Protein AF-A0A3R7A6H1-F1 (afdb_monomer_lite)

Organism: Aphanomyces astaci (NCBI:txid112090)

Radius of gyration: 20.24 Å; chains: 1; bounding box: 43×35×47 Å

pLDDT: mean 82.74, std 11.04, range [42.91, 95.94]

Structure (mmCIF, N/CA/C/O backbone):
data_AF-A0A3R7A6H1-F1
#
_entry.id   AF-A0A3R7A6H1-F1
#
loop_
_atom_site.group_PDB
_atom_site.id
_atom_site.type_symbol
_atom_site.label_atom_id
_atom_site.label_alt_id
_atom_site.label_comp_id
_atom_site.label_asym_id
_atom_site.label_entity_id
_atom_site.label_seq_id
_atom_site.pdbx_PDB_ins_code
_atom_site.Cartn_x
_atom_site.Cartn_y
_atom_site.Cartn_z
_atom_site.occupancy
_atom_site.B_iso_or_equiv
_atom_site.auth_seq_id
_atom_site.auth_comp_id
_atom_site.auth_asym_id
_atom_site.auth_atom_id
_atom_site.pdbx_PDB_model_num
ATOM 1 N N . VAL A 1 1 ? 10.538 -14.646 -2.458 1.00 69.94 1 VAL A N 1
ATOM 2 C CA . VAL A 1 1 ? 11.319 -15.887 -2.257 1.00 69.94 1 VAL A CA 1
ATOM 3 C C . VAL A 1 1 ? 11.828 -15.867 -0.828 1.00 69.94 1 VAL A C 1
ATOM 5 O O . VAL A 1 1 ? 12.396 -14.847 -0.457 1.00 69.94 1 VAL A O 1
ATOM 8 N N . LEU A 1 2 ? 11.578 -16.907 -0.031 1.00 74.00 2 LEU A N 1
ATOM 9 C CA . LEU A 1 2 ? 12.178 -17.090 1.299 1.00 74.00 2 LEU A CA 1
ATOM 10 C C . LEU A 1 2 ? 12.963 -18.403 1.275 1.00 74.00 2 LEU A C 1
ATOM 12 O O . LEU A 1 2 ? 12.491 -19.368 0.692 1.00 74.00 2 LEU A O 1
ATOM 16 N N . GLU A 1 3 ? 14.180 -18.403 1.822 1.00 83.31 3 GLU A N 1
ATOM 17 C CA . GLU A 1 3 ? 15.078 -19.579 1.874 1.00 83.31 3 GLU A CA 1
ATOM 18 C C . GLU A 1 3 ? 15.346 -20.265 0.513 1.00 83.31 3 GLU A C 1
ATOM 20 O O . GLU A 1 3 ? 15.712 -21.431 0.440 1.00 83.31 3 GLU A O 1
ATOM 25 N N . GLY A 1 4 ? 15.204 -19.517 -0.588 1.00 82.56 4 GLY A N 1
ATOM 26 C CA . GLY A 1 4 ? 15.326 -20.028 -1.960 1.00 82.56 4 GLY A CA 1
ATOM 27 C C . GLY A 1 4 ? 14.002 -20.489 -2.580 1.00 82.56 4 GLY A C 1
ATOM 28 O O . GLY A 1 4 ? 13.909 -20.571 -3.803 1.00 82.56 4 GLY A O 1
ATOM 29 N N . GLU A 1 5 ? 12.947 -20.676 -1.785 1.00 80.88 5 GLU A N 1
ATOM 30 C CA . GLU A 1 5 ? 11.638 -21.125 -2.259 1.00 80.88 5 GLU A CA 1
ATOM 31 C C . GLU A 1 5 ? 10.671 -19.975 -2.596 1.00 80.88 5 GLU A C 1
ATOM 33 O O . GLU A 1 5 ? 10.629 -18.898 -1.977 1.00 80.88 5 GLU A O 1
ATOM 38 N N . ARG A 1 6 ? 9.862 -20.195 -3.637 1.00 82.75 6 ARG A N 1
ATOM 39 C CA . ARG A 1 6 ? 8.884 -19.232 -4.153 1.00 82.75 6 ARG A CA 1
ATOM 40 C C . ARG A 1 6 ? 7.530 -19.427 -3.461 1.00 82.75 6 ARG A C 1
ATOM 42 O O . ARG A 1 6 ? 6.745 -20.273 -3.860 1.00 82.75 6 ARG A O 1
ATOM 49 N N . LEU A 1 7 ? 7.234 -18.580 -2.474 1.00 82.19 7 LEU A N 1
ATOM 50 C CA . LEU A 1 7 ? 5.985 -18.639 -1.690 1.00 82.19 7 LEU A CA 1
ATOM 51 C C . LEU A 1 7 ? 4.727 -18.073 -2.378 1.00 82.19 7 LEU A C 1
ATOM 53 O O . LEU A 1 7 ? 3.638 -18.164 -1.820 1.00 82.19 7 LEU A O 1
ATOM 57 N N . GLY A 1 8 ? 4.855 -17.444 -3.547 1.00 79.25 8 GLY A N 1
ATOM 58 C CA . GLY A 1 8 ? 3.731 -16.851 -4.274 1.00 79.25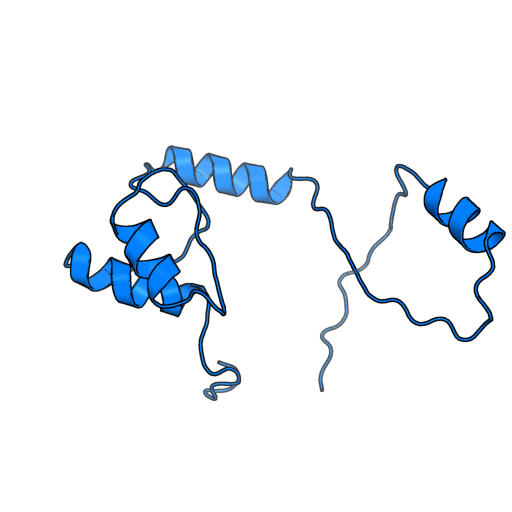 8 GLY A CA 1
ATOM 59 C C . GLY A 1 8 ? 3.949 -16.913 -5.780 1.00 79.25 8 GLY A C 1
ATOM 60 O O . GLY A 1 8 ? 5.060 -16.683 -6.259 1.00 79.25 8 GLY A O 1
ATOM 61 N N . GLU A 1 9 ? 2.894 -17.230 -6.527 1.00 82.69 9 GLU A N 1
ATOM 62 C CA . GLU A 1 9 ? 2.942 -17.531 -7.967 1.00 82.69 9 GLU A CA 1
ATOM 63 C C . GLU A 1 9 ? 3.502 -16.396 -8.833 1.00 82.69 9 GLU A C 1
ATOM 65 O O . GLU A 1 9 ? 4.123 -16.654 -9.856 1.00 82.69 9 GLU A O 1
ATOM 70 N N . SER A 1 10 ? 3.281 -15.142 -8.434 1.00 84.31 10 SER A N 1
ATOM 71 C CA . SER A 1 10 ? 3.661 -13.931 -9.168 1.00 84.31 10 SER A CA 1
ATOM 72 C C . SER A 1 10 ? 3.796 -12.747 -8.202 1.00 84.31 10 SER A C 1
ATOM 74 O O . SER A 1 10 ? 3.428 -12.847 -7.028 1.00 84.31 10 SER A O 1
ATOM 76 N N . SER A 1 11 ? 4.306 -11.625 -8.693 1.00 84.38 11 SER A N 1
ATOM 77 C CA . SER A 1 11 ? 4.404 -10.355 -7.982 1.00 84.38 11 SER A CA 1
ATOM 78 C C . SER A 1 11 ? 3.979 -9.197 -8.887 1.00 84.38 11 SER A C 1
ATOM 80 O O . SER A 1 11 ? 3.972 -9.308 -10.111 1.00 84.38 11 SER A O 1
ATOM 82 N N . VAL A 1 12 ? 3.659 -8.053 -8.276 1.00 82.06 12 VAL A N 1
ATOM 83 C CA . VAL A 1 12 ? 3.376 -6.799 -9.002 1.00 82.06 12 VAL A CA 1
ATOM 84 C C . VAL A 1 12 ? 4.589 -6.348 -9.830 1.00 82.06 12 VAL A C 1
ATOM 86 O O . VAL A 1 12 ? 4.427 -5.763 -10.896 1.00 82.06 12 VAL A O 1
ATOM 89 N N . GLU A 1 13 ? 5.797 -6.636 -9.340 1.00 84.56 13 GLU A N 1
ATOM 90 C CA . GLU A 1 13 ? 7.056 -6.332 -10.019 1.00 84.56 13 GLU A CA 1
ATOM 91 C C . GLU A 1 13 ? 7.199 -7.131 -11.323 1.00 84.56 13 GLU A C 1
ATOM 93 O O . GLU A 1 13 ? 7.395 -6.525 -12.373 1.00 84.56 13 GLU A O 1
ATOM 98 N N . GLU A 1 14 ? 7.007 -8.454 -11.284 1.00 85.12 14 GLU A N 1
ATOM 99 C CA . GLU A 1 14 ? 7.036 -9.321 -12.476 1.00 85.12 14 GLU A CA 1
ATOM 100 C C . GLU A 1 14 ? 5.924 -8.948 -13.473 1.00 85.12 14 GLU A C 1
ATOM 102 O O . GLU A 1 14 ? 6.200 -8.719 -14.650 1.00 85.12 14 GLU A O 1
ATOM 107 N N . ALA A 1 15 ? 4.687 -8.766 -12.990 1.00 86.31 15 ALA A N 1
ATOM 108 C CA . ALA A 1 15 ? 3.513 -8.420 -13.802 1.00 86.31 15 ALA A CA 1
ATOM 109 C C . ALA A 1 15 ? 3.689 -7.157 -14.674 1.00 86.31 15 ALA A C 1
ATOM 111 O O . ALA A 1 15 ? 3.051 -7.027 -15.722 1.00 86.31 15 ALA A O 1
ATOM 112 N N . ILE A 1 16 ? 4.540 -6.224 -14.235 1.00 85.44 16 ILE A N 1
ATOM 113 C CA . ILE A 1 16 ? 4.887 -4.991 -14.953 1.00 85.44 16 ILE A CA 1
ATOM 114 C C . ILE A 1 16 ? 6.207 -5.175 -15.719 1.00 85.44 16 ILE A C 1
ATOM 116 O O . ILE A 1 16 ? 6.306 -4.826 -16.898 1.00 85.44 16 ILE A O 1
ATOM 120 N N . GLY A 1 17 ? 7.226 -5.732 -15.063 1.00 84.88 17 GLY A N 1
ATOM 121 C CA . GLY A 1 17 ? 8.581 -5.877 -15.584 1.00 84.88 17 GLY A CA 1
ATOM 122 C C . GLY A 1 17 ? 8.684 -6.762 -16.824 1.00 84.88 17 GLY A C 1
ATOM 123 O O . GLY A 1 17 ? 9.401 -6.402 -17.758 1.00 84.88 17 GLY A O 1
ATOM 124 N N . ASP A 1 18 ? 7.918 -7.853 -16.882 1.00 87.94 18 ASP A N 1
ATOM 125 C CA . ASP A 1 18 ? 7.930 -8.811 -17.998 1.00 87.94 18 ASP A CA 1
ATOM 126 C C . ASP A 1 18 ? 7.426 -8.198 -19.318 1.00 87.94 18 ASP A C 1
ATOM 128 O O . ASP A 1 18 ? 7.769 -8.665 -20.404 1.00 87.94 18 ASP A O 1
ATOM 132 N N . ILE A 1 19 ? 6.641 -7.118 -19.236 1.00 86.44 19 ILE A N 1
ATOM 133 C CA . ILE A 1 19 ? 6.111 -6.372 -20.387 1.00 86.44 19 ILE A CA 1
ATOM 134 C C . ILE A 1 19 ? 7.015 -5.175 -20.718 1.00 86.44 19 ILE A C 1
ATOM 136 O O . ILE A 1 19 ? 7.293 -4.899 -21.886 1.00 86.44 19 ILE A O 1
ATOM 140 N N . VAL A 1 20 ? 7.520 -4.476 -19.697 1.00 85.44 20 VAL A N 1
ATOM 141 C CA . VAL A 1 20 ? 8.385 -3.293 -19.855 1.00 85.44 20 VAL A CA 1
ATOM 142 C C . VAL A 1 20 ? 9.770 -3.660 -20.404 1.00 85.44 20 VAL A C 1
ATOM 144 O O . VAL A 1 20 ? 10.283 -2.971 -21.289 1.00 85.44 20 VAL A O 1
ATOM 147 N N . LEU A 1 21 ? 10.391 -4.732 -19.900 1.00 87.75 21 LEU A N 1
ATOM 148 C CA . LEU A 1 21 ? 11.786 -5.073 -20.200 1.00 87.75 21 LEU A CA 1
ATOM 149 C C . LEU A 1 21 ? 12.038 -5.363 -21.696 1.00 87.75 21 LEU A C 1
ATOM 151 O O . LEU A 1 21 ? 12.975 -4.768 -22.243 1.00 87.75 21 LEU A O 1
ATOM 155 N N . PRO A 1 22 ? 11.219 -6.179 -22.400 1.00 87.19 22 PRO A N 1
ATOM 156 C CA . PRO A 1 22 ? 11.393 -6.402 -23.835 1.00 87.19 22 PRO A CA 1
ATOM 157 C C . PRO A 1 22 ? 11.106 -5.146 -24.666 1.00 87.19 22 PRO A C 1
ATOM 159 O O . PRO A 1 22 ? 11.781 -4.912 -25.667 1.00 87.19 22 PRO A O 1
ATOM 162 N N . HIS A 1 23 ? 10.141 -4.319 -24.241 1.00 85.62 23 HIS A N 1
ATOM 163 C CA . HIS A 1 23 ? 9.719 -3.122 -24.975 1.00 85.62 23 HIS A CA 1
ATOM 164 C C . HIS A 1 23 ? 10.842 -2.082 -25.096 1.00 85.62 23 HIS A C 1
ATOM 166 O O . HIS A 1 23 ? 11.038 -1.502 -26.161 1.00 85.62 23 HIS A O 1
ATOM 172 N N . PHE A 1 24 ? 11.614 -1.882 -24.024 1.00 84.00 24 PHE A N 1
ATOM 173 C CA . PHE A 1 24 ? 12.752 -0.954 -24.002 1.00 84.00 24 PHE A CA 1
ATOM 174 C C . PHE A 1 24 ? 14.103 -1.600 -24.351 1.00 84.00 24 PHE A C 1
ATOM 176 O O . PHE A 1 24 ? 15.126 -0.918 -24.301 1.00 84.00 24 PHE A O 1
ATOM 183 N N . GLN A 1 25 ? 14.134 -2.899 -24.683 1.00 87.75 25 GLN A N 1
ATOM 184 C CA . GLN A 1 25 ? 15.360 -3.662 -24.982 1.00 87.75 25 GLN A CA 1
ATOM 185 C C . GLN A 1 25 ? 16.453 -3.528 -23.897 1.00 87.75 25 GLN A C 1
ATOM 187 O O . GLN A 1 25 ? 17.655 -3.578 -24.175 1.00 87.75 25 GLN A O 1
ATOM 192 N N . ALA A 1 26 ? 16.044 -3.331 -22.641 1.00 83.62 26 ALA A N 1
ATOM 193 C CA . ALA A 1 26 ? 16.964 -3.117 -21.532 1.00 83.62 26 ALA A CA 1
ATOM 194 C C . ALA A 1 26 ? 17.544 -4.447 -21.014 1.00 83.62 26 ALA A C 1
ATOM 196 O O . ALA A 1 26 ? 16.980 -5.520 -21.212 1.00 83.62 26 ALA A O 1
ATOM 197 N N . LYS A 1 27 ? 18.694 -4.383 -20.328 1.00 86.56 27 LYS A N 1
ATOM 198 C CA . LYS A 1 27 ? 19.358 -5.573 -19.751 1.00 86.56 27 LYS A CA 1
ATOM 199 C C . LYS A 1 27 ? 18.788 -5.992 -18.392 1.00 86.56 27 LYS A C 1
ATOM 201 O O . LYS A 1 27 ? 18.967 -7.132 -17.981 1.00 86.56 27 LYS A O 1
ATOM 206 N N . SER A 1 28 ? 18.164 -5.058 -17.683 1.00 86.75 28 SER A N 1
ATOM 207 C CA . SER A 1 28 ? 17.503 -5.254 -16.392 1.00 86.75 28 SER A CA 1
ATOM 208 C C . SER A 1 28 ? 16.633 -4.037 -16.071 1.00 86.75 28 SER A C 1
ATOM 210 O O . SER A 1 28 ? 16.767 -2.983 -16.698 1.00 86.75 28 SER A O 1
ATOM 212 N N . TYR A 1 29 ? 15.759 -4.174 -15.076 1.00 83.75 29 TYR A N 1
ATOM 213 C CA . TYR A 1 29 ? 14.993 -3.077 -14.488 1.00 83.75 29 TYR A CA 1
ATOM 214 C C . TYR A 1 29 ? 15.169 -3.064 -12.959 1.00 83.75 29 TYR A C 1
ATOM 216 O O . TYR A 1 29 ? 15.755 -3.979 -12.379 1.00 83.75 29 TYR A O 1
ATOM 224 N N . LYS A 1 30 ? 14.677 -2.008 -12.304 1.00 80.38 30 LYS A N 1
ATOM 225 C CA . LYS A 1 30 ? 14.463 -1.959 -10.851 1.00 80.38 30 LYS A CA 1
ATOM 226 C C . LYS A 1 30 ? 13.071 -1.409 -10.598 1.00 80.38 30 LYS A C 1
ATOM 228 O O . LYS A 1 30 ? 12.768 -0.316 -11.078 1.00 80.38 30 LYS A O 1
ATOM 233 N N . PHE A 1 31 ? 12.232 -2.141 -9.873 1.00 71.06 31 PHE A N 1
ATOM 234 C CA . PHE A 1 31 ? 10.869 -1.696 -9.633 1.00 71.06 31 PHE A CA 1
ATOM 235 C C . PHE A 1 31 ? 10.797 -0.623 -8.540 1.00 71.06 31 PHE A C 1
ATOM 237 O O . PHE A 1 31 ? 11.158 -0.836 -7.382 1.00 71.06 31 PHE A O 1
ATOM 244 N N . HIS A 1 32 ? 10.297 0.550 -8.923 1.00 68.38 32 HIS A N 1
ATOM 245 C CA . HIS A 1 32 ? 10.017 1.674 -8.037 1.00 68.38 32 HIS A CA 1
ATOM 246 C C . HIS A 1 32 ? 8.659 2.277 -8.420 1.00 68.38 32 HIS A C 1
ATOM 248 O O . HIS A 1 32 ? 8.287 2.315 -9.591 1.00 68.38 32 HIS A O 1
ATOM 254 N N . THR A 1 33 ? 7.888 2.741 -7.439 1.00 59.88 33 THR A N 1
ATOM 255 C CA . THR A 1 33 ? 6.468 3.070 -7.634 1.00 59.88 33 THR A CA 1
ATOM 256 C C . THR A 1 33 ? 6.221 4.530 -8.054 1.00 59.88 33 THR A C 1
ATOM 258 O O . THR A 1 33 ? 6.023 5.349 -7.161 1.00 59.88 33 THR A O 1
ATOM 261 N N . ALA A 1 34 ? 6.183 4.844 -9.375 1.00 53.84 34 ALA A N 1
ATOM 262 C CA . ALA A 1 34 ? 5.147 5.685 -10.068 1.00 53.84 34 ALA A CA 1
ATOM 263 C C . ALA A 1 34 ? 5.568 6.510 -11.330 1.00 53.84 34 ALA A C 1
ATOM 265 O O . ALA A 1 34 ? 6.715 6.938 -11.456 1.00 53.84 34 ALA A O 1
ATOM 266 N N . GLY A 1 35 ? 4.561 6.883 -12.159 1.00 51.41 35 GLY A N 1
ATOM 267 C CA .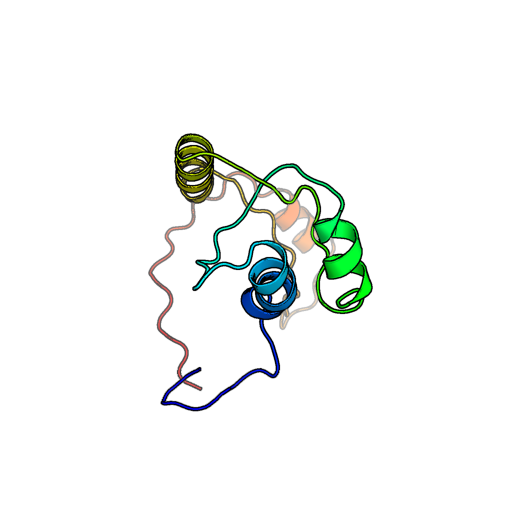 GLY A 1 35 ? 4.476 8.131 -12.973 1.00 51.41 35 GLY A CA 1
ATOM 268 C C . GLY A 1 35 ? 3.907 7.972 -14.410 1.00 51.41 35 GLY A C 1
ATOM 269 O O . GLY A 1 35 ? 4.085 6.886 -14.883 1.00 51.41 35 GLY A O 1
ATOM 270 N N . ARG A 1 36 ? 3.345 9.035 -15.069 1.00 50.31 36 ARG A N 1
ATOM 271 C CA . ARG A 1 36 ? 2.695 9.398 -16.418 1.00 50.31 36 ARG A CA 1
ATOM 272 C C . ARG A 1 36 ? 2.933 8.961 -17.920 1.00 50.31 36 ARG A C 1
ATOM 274 O O . ARG A 1 36 ? 3.216 9.885 -18.674 1.00 50.31 36 ARG A O 1
ATOM 281 N N . GLU A 1 37 ? 2.634 7.752 -18.434 1.00 53.25 37 GLU A N 1
ATOM 282 C CA . GLU A 1 37 ? 2.446 7.438 -19.902 1.00 53.25 37 GLU A CA 1
ATOM 283 C C . GLU A 1 37 ? 1.437 6.271 -20.185 1.00 53.25 37 GLU A C 1
ATOM 285 O O . GLU A 1 37 ? 0.882 5.704 -19.238 1.00 53.25 37 GLU A O 1
ATOM 290 N N . ASP A 1 38 ? 1.172 5.918 -21.476 1.00 55.88 38 ASP A N 1
ATOM 291 C CA . ASP A 1 38 ? -0.097 5.253 -21.880 1.00 55.88 38 ASP A CA 1
ATOM 292 C C . ASP A 1 38 ? -0.058 3.899 -22.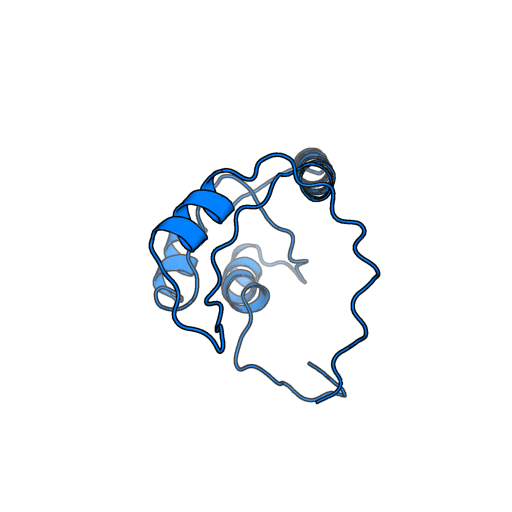650 1.00 55.88 38 ASP A C 1
ATOM 294 O O . ASP A 1 38 ? -0.906 3.045 -22.381 1.00 55.88 38 ASP A O 1
ATOM 298 N N . ARG A 1 39 ? 0.851 3.631 -23.612 1.00 64.06 39 ARG A N 1
ATOM 299 C CA . ARG A 1 39 ? 0.738 2.396 -24.450 1.00 64.06 39 ARG A CA 1
ATOM 300 C C . ARG A 1 39 ? 1.017 1.105 -23.677 1.00 64.06 39 ARG A C 1
ATOM 302 O O . ARG A 1 39 ? 0.274 0.137 -23.819 1.00 64.06 39 ARG A O 1
ATOM 309 N N . ILE A 1 40 ? 2.061 1.103 -22.850 1.00 75.12 40 ILE A N 1
ATOM 310 C CA . ILE A 1 40 ? 2.427 -0.048 -22.010 1.00 75.12 40 ILE A CA 1
ATOM 311 C C . ILE A 1 40 ? 1.367 -0.278 -20.923 1.00 75.12 40 ILE A C 1
ATOM 313 O O . ILE A 1 40 ? 1.052 -1.420 -20.600 1.00 75.12 40 ILE A O 1
ATOM 317 N N . GLN A 1 41 ? 0.755 0.796 -20.413 1.00 81.25 41 GLN A N 1
ATOM 318 C CA . GLN A 1 41 ? -0.302 0.728 -19.404 1.00 81.25 41 GLN A CA 1
ATOM 319 C C . GLN A 1 41 ? -1.483 -0.143 -19.854 1.00 81.25 41 GLN A C 1
ATOM 321 O O . GLN A 1 41 ? -1.950 -0.988 -19.094 1.00 81.25 41 GLN A O 1
ATOM 326 N N . ALA A 1 42 ? -1.940 0.026 -21.099 1.00 82.81 42 ALA A N 1
ATOM 327 C CA . ALA A 1 42 ? -3.028 -0.776 -21.651 1.00 82.81 42 ALA A CA 1
ATOM 328 C C . ALA A 1 42 ? -2.668 -2.271 -21.746 1.00 82.81 42 ALA A C 1
ATOM 330 O O . ALA A 1 42 ? -3.500 -3.118 -21.430 1.00 82.81 42 ALA A O 1
ATOM 331 N N . GLU A 1 43 ? -1.434 -2.602 -22.136 1.00 85.06 43 GLU A N 1
ATOM 332 C CA . GLU A 1 43 ? -0.980 -3.993 -22.250 1.00 85.06 43 GLU A CA 1
ATOM 333 C C . GLU A 1 43 ? -0.827 -4.672 -20.880 1.00 85.06 43 GLU A C 1
ATOM 335 O O . GLU A 1 43 ? -1.292 -5.799 -20.702 1.00 85.06 43 GLU A O 1
ATOM 340 N N . VAL A 1 44 ? -0.237 -3.977 -19.899 1.00 84.12 44 VAL A N 1
ATOM 341 C CA . VAL A 1 44 ? -0.117 -4.468 -18.516 1.00 84.12 44 VAL A CA 1
ATOM 342 C C . VAL A 1 44 ? -1.495 -4.702 -17.905 1.00 84.12 44 VAL A C 1
ATOM 344 O O . VAL A 1 44 ? -1.730 -5.774 -17.350 1.00 84.12 44 VAL A O 1
ATOM 347 N N . ASN A 1 45 ? -2.422 -3.750 -18.046 1.00 89.06 45 ASN A N 1
ATOM 348 C CA . ASN A 1 45 ? -3.771 -3.883 -17.493 1.00 89.06 45 ASN A CA 1
ATOM 349 C C . ASN A 1 45 ? -4.564 -5.000 -18.179 1.00 89.06 45 ASN A C 1
ATOM 351 O O . ASN A 1 45 ? -5.292 -5.719 -17.506 1.00 89.06 45 ASN A O 1
ATOM 355 N N . LEU A 1 46 ? -4.409 -5.190 -19.494 1.00 88.31 46 LEU A N 1
ATOM 356 C CA . LEU A 1 46 ? -5.079 -6.273 -20.218 1.00 88.31 46 LEU A CA 1
ATOM 357 C C . LEU A 1 46 ? -4.570 -7.657 -19.786 1.00 88.31 46 LEU A C 1
ATOM 359 O O . LEU A 1 46 ? -5.369 -8.573 -19.611 1.00 88.31 46 LEU A O 1
ATOM 363 N N . LYS A 1 47 ? -3.252 -7.813 -19.610 1.00 89.06 47 LYS A N 1
ATOM 364 C CA . LYS A 1 47 ? -2.624 -9.093 -19.235 1.00 89.06 47 LYS A CA 1
ATOM 365 C C . LYS A 1 47 ? -2.783 -9.464 -17.757 1.00 89.06 47 LYS A C 1
ATOM 367 O O . LYS A 1 47 ? -2.569 -10.622 -17.422 1.00 89.06 47 LYS A O 1
ATOM 372 N N . ASN A 1 48 ? -3.144 -8.513 -16.893 1.00 87.69 48 ASN A N 1
ATOM 373 C CA . ASN A 1 48 ? -3.214 -8.705 -15.440 1.00 87.69 48 ASN A CA 1
ATOM 374 C C . ASN A 1 48 ? -4.545 -8.229 -14.818 1.00 87.69 48 ASN A C 1
ATOM 376 O O . ASN A 1 48 ? -4.581 -7.920 -13.625 1.00 87.69 48 ASN A O 1
ATOM 380 N N . ALA A 1 49 ? -5.619 -8.136 -15.611 1.00 86.38 49 ALA A N 1
ATOM 381 C CA . ALA A 1 49 ? -6.872 -7.453 -15.260 1.00 86.38 49 ALA A CA 1
ATOM 382 C C . ALA A 1 49 ? -7.552 -7.936 -13.960 1.00 86.38 49 ALA A C 1
ATOM 384 O O . ALA A 1 49 ? -8.305 -7.186 -13.342 1.00 86.38 49 ALA A O 1
ATOM 385 N N . ASP A 1 50 ? -7.301 -9.179 -13.549 1.00 88.12 50 ASP A N 1
ATOM 386 C CA . ASP A 1 50 ? -7.806 -9.815 -12.330 1.00 88.12 50 ASP A CA 1
ATOM 387 C C . ASP A 1 50 ? -6.899 -9.618 -11.097 1.00 88.12 50 ASP A C 1
ATOM 389 O O . ASP A 1 50 ? -7.333 -9.868 -9.971 1.00 88.12 50 ASP A O 1
ATOM 393 N N . ARG A 1 51 ? -5.647 -9.168 -11.287 1.00 86.38 51 ARG A N 1
ATOM 394 C CA . ARG A 1 51 ? -4.615 -9.081 -10.234 1.00 86.38 51 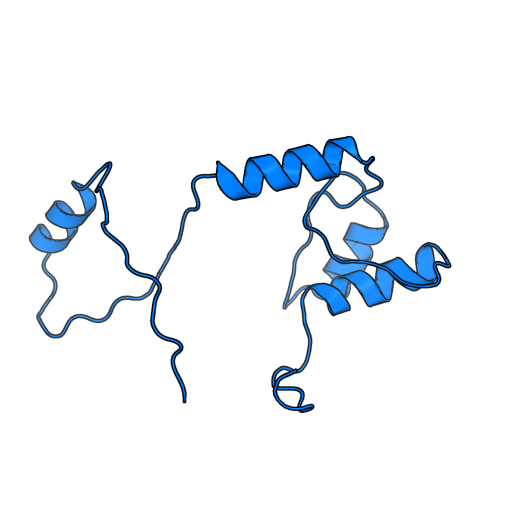ARG A CA 1
ATOM 395 C C . ARG A 1 51 ? -4.154 -7.654 -9.950 1.00 86.38 51 ARG A C 1
ATOM 397 O O . ARG A 1 51 ? -4.034 -7.281 -8.784 1.00 86.38 51 ARG A O 1
ATOM 404 N N 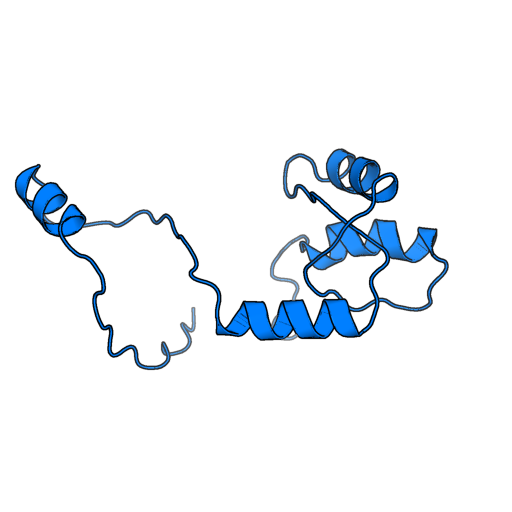. VAL A 1 52 ? -3.846 -6.871 -10.987 1.00 85.44 52 VAL A N 1
ATOM 405 C CA . VAL A 1 52 ? -3.303 -5.509 -10.854 1.00 85.44 52 VAL A CA 1
ATOM 406 C C . VAL A 1 52 ? -3.801 -4.577 -11.954 1.00 85.44 52 VAL A C 1
ATOM 408 O O . VAL A 1 52 ? -3.887 -4.941 -13.122 1.00 85.44 52 VAL A O 1
ATOM 411 N N . GLU A 1 53 ? -4.037 -3.323 -11.577 1.00 87.81 53 GLU A N 1
ATOM 412 C CA . GLU A 1 53 ? -4.253 -2.222 -12.508 1.00 87.81 53 GLU A CA 1
ATOM 413 C C . GLU A 1 53 ? -3.181 -1.158 -12.261 1.00 87.81 53 GLU A C 1
ATOM 415 O O . GLU A 1 53 ? -3.043 -0.645 -11.147 1.00 87.81 53 GLU A O 1
ATOM 420 N N . ILE A 1 54 ? -2.433 -0.796 -13.302 1.00 83.81 54 ILE A N 1
ATOM 421 C CA . ILE A 1 54 ? -1.603 0.402 -13.304 1.00 83.81 54 ILE A CA 1
ATOM 422 C C . ILE A 1 54 ? -2.354 1.565 -13.946 1.00 83.81 54 ILE A C 1
ATOM 424 O O . ILE A 1 54 ? -2.943 1.465 -15.022 1.00 83.81 54 ILE A O 1
ATOM 428 N N . ARG A 1 55 ? -2.303 2.708 -13.267 1.00 81.69 55 ARG A N 1
ATOM 429 C CA . ARG A 1 55 ? -2.755 3.998 -13.778 1.00 81.69 55 ARG A CA 1
ATOM 430 C C . ARG A 1 55 ? -1.589 4.955 -13.681 1.00 81.69 55 ARG A C 1
ATOM 432 O O . ARG A 1 55 ? -0.928 5.005 -12.647 1.00 81.69 55 ARG A O 1
ATOM 439 N N . HIS A 1 56 ? -1.392 5.737 -14.730 1.00 78.19 56 HIS A N 1
ATOM 440 C CA . HIS A 1 56 ? -0.343 6.726 -14.853 1.00 78.19 56 HIS A CA 1
ATOM 441 C C . HIS A 1 56 ? 1.098 6.098 -14.768 1.00 78.19 56 HIS A C 1
ATOM 443 O O . HIS A 1 56 ? 1.712 6.258 -13.712 1.00 78.19 56 HIS A O 1
ATOM 449 N N . PHE A 1 57 ? 1.626 5.401 -15.821 1.00 78.69 57 PHE A N 1
ATOM 450 C CA . PHE A 1 57 ? 2.940 4.640 -15.890 1.00 78.69 57 PHE A CA 1
ATOM 451 C C . PHE A 1 57 ? 3.968 5.109 -17.001 1.00 78.69 57 PHE A C 1
ATOM 453 O O . PHE A 1 57 ? 3.559 5.121 -18.151 1.00 78.69 57 PHE A O 1
ATOM 460 N N . GLN A 1 58 ? 5.266 5.442 -16.730 1.00 74.06 58 GLN A N 1
ATOM 461 C CA . GLN A 1 58 ? 6.078 6.405 -17.551 1.00 74.06 58 GLN A CA 1
ATOM 462 C C . GLN A 1 58 ? 7.610 6.305 -17.610 1.00 74.06 58 GLN A C 1
ATOM 464 O O . GLN A 1 58 ? 8.281 5.803 -16.705 1.00 74.06 58 GLN A O 1
ATOM 469 N N . LEU A 1 59 ? 8.134 7.099 -18.553 1.00 77.38 59 LEU A N 1
ATOM 470 C CA . LEU A 1 59 ? 9.382 7.858 -18.500 1.00 77.38 59 LEU A CA 1
ATOM 471 C C . LEU A 1 59 ? 9.395 9.014 -17.469 1.00 77.38 59 LEU A C 1
ATOM 473 O O . LEU A 1 59 ? 8.735 10.043 -17.612 1.00 77.38 59 LEU A O 1
ATOM 477 N N . THR A 1 60 ? 10.194 8.855 -16.413 1.00 78.31 60 THR A N 1
ATOM 478 C CA . THR A 1 60 ? 10.467 9.882 -15.394 1.00 78.31 60 THR A CA 1
ATOM 479 C C . THR A 1 60 ? 11.963 10.167 -15.301 1.00 78.31 60 THR A C 1
ATOM 481 O O . THR A 1 60 ? 12.776 9.383 -15.787 1.00 78.31 60 THR A O 1
ATOM 484 N N . ASP A 1 61 ? 12.343 11.273 -14.661 1.00 83.12 61 ASP A N 1
ATOM 485 C CA . ASP A 1 61 ? 13.740 11.591 -14.367 1.00 83.12 61 ASP A CA 1
ATOM 486 C C . ASP A 1 61 ? 14.105 11.276 -12.900 1.00 83.12 61 ASP A C 1
ATOM 488 O O . ASP A 1 61 ? 13.293 10.815 -12.091 1.00 83.12 61 ASP A O 1
ATOM 492 N N . LYS A 1 62 ? 15.358 11.558 -12.520 1.00 84.25 62 LYS A N 1
ATOM 493 C CA . LYS A 1 62 ? 15.826 11.382 -11.135 1.00 84.25 62 LYS A CA 1
ATOM 494 C C . LYS A 1 62 ? 15.080 12.264 -10.120 1.00 84.25 62 LYS A C 1
ATOM 496 O O . LYS A 1 62 ? 15.045 11.900 -8.948 1.00 84.25 62 LYS A O 1
ATOM 501 N N . LYS A 1 63 ? 14.490 13.396 -10.529 1.00 84.00 63 LYS A N 1
ATOM 502 C CA . LYS A 1 63 ? 13.723 14.273 -9.627 1.00 84.00 63 LYS A CA 1
ATOM 503 C C . LYS A 1 63 ? 12.387 13.631 -9.274 1.00 84.00 63 LYS A C 1
ATOM 505 O O . LYS A 1 63 ? 11.990 13.681 -8.112 1.00 84.00 63 LYS A O 1
ATOM 510 N N . GLY A 1 64 ? 11.744 12.972 -10.242 1.00 80.38 64 GLY A N 1
ATOM 511 C CA . GLY A 1 64 ? 10.568 12.134 -10.001 1.00 80.38 64 GLY A CA 1
ATOM 512 C C . GLY A 1 64 ? 10.821 11.114 -8.889 1.00 80.38 64 GLY A C 1
ATOM 513 O O . GLY A 1 64 ? 10.068 11.064 -7.921 1.00 80.38 64 GLY A O 1
ATOM 514 N N . PHE A 1 65 ? 11.947 10.396 -8.943 1.00 80.62 65 PHE A N 1
ATOM 515 C CA . PHE A 1 65 ? 12.345 9.463 -7.881 1.00 80.62 65 PHE A CA 1
ATOM 516 C C . PHE A 1 65 ? 12.470 10.130 -6.494 1.00 80.62 65 PHE A C 1
ATOM 518 O O . PHE A 1 65 ? 11.952 9.602 -5.510 1.00 80.62 65 PHE A O 1
ATOM 525 N N . THR A 1 66 ? 13.085 11.316 -6.400 1.00 82.38 66 THR A N 1
ATOM 526 C CA . THR A 1 66 ? 13.177 12.073 -5.134 1.00 82.38 66 THR A CA 1
ATOM 527 C C . THR A 1 66 ? 11.801 12.435 -4.564 1.00 82.38 66 THR A C 1
ATOM 529 O O . THR A 1 66 ? 11.594 12.320 -3.356 1.00 82.38 66 THR A O 1
ATOM 532 N N . VAL A 1 67 ? 10.842 12.822 -5.414 1.00 83.38 67 VAL A N 1
ATOM 533 C CA . VAL A 1 67 ? 9.460 13.119 -4.992 1.00 83.38 67 VAL A CA 1
ATOM 534 C C . VAL A 1 67 ? 8.775 11.875 -4.418 1.00 83.38 67 VAL A C 1
ATOM 536 O O . VAL A 1 67 ? 8.062 11.973 -3.420 1.00 83.38 67 VAL A O 1
ATOM 539 N N . LEU A 1 68 ? 9.019 10.695 -4.993 1.00 81.62 68 LEU A N 1
ATOM 540 C CA . LEU A 1 68 ? 8.441 9.435 -4.513 1.00 81.62 68 LEU A CA 1
ATOM 541 C C . LEU A 1 68 ? 9.009 9.008 -3.159 1.00 81.62 68 LEU A C 1
ATOM 543 O O . LEU A 1 68 ? 8.247 8.543 -2.309 1.00 81.62 68 LEU A O 1
ATOM 547 N N . GLN A 1 69 ? 10.307 9.227 -2.933 1.00 81.44 69 GLN A N 1
ATOM 548 C CA . GLN A 1 69 ? 10.936 9.007 -1.632 1.00 81.44 69 GLN A CA 1
ATOM 549 C C . GLN A 1 69 ? 10.361 9.956 -0.570 1.00 81.44 69 GLN A C 1
ATOM 551 O O . GLN A 1 69 ? 9.863 9.491 0.449 1.00 81.44 69 GLN A O 1
ATOM 556 N N . ALA A 1 70 ? 10.316 11.266 -0.838 1.00 81.12 70 ALA A N 1
ATOM 557 C CA . ALA A 1 70 ? 9.727 12.241 0.087 1.00 81.12 70 ALA A CA 1
ATOM 558 C C . ALA A 1 70 ? 8.239 11.952 0.376 1.00 81.12 70 ALA A C 1
ATOM 560 O O . ALA A 1 70 ? 7.761 12.107 1.503 1.00 81.12 70 ALA A O 1
ATOM 561 N N . GLY A 1 71 ? 7.501 11.477 -0.632 1.00 79.62 71 GLY A N 1
ATOM 562 C CA . GLY A 1 71 ? 6.130 11.007 -0.477 1.00 79.62 71 GLY A CA 1
ATOM 563 C C . GLY A 1 71 ? 6.013 9.722 0.347 1.00 79.62 71 GLY A C 1
ATOM 564 O O . GLY A 1 71 ? 4.985 9.517 0.981 1.00 79.62 71 GLY A O 1
ATOM 565 N N . ALA A 1 72 ? 7.020 8.844 0.376 1.00 78.06 72 ALA A N 1
ATOM 566 C CA . ALA A 1 72 ? 6.994 7.632 1.197 1.00 78.06 72 ALA A CA 1
ATOM 567 C C . ALA A 1 72 ? 6.952 7.951 2.698 1.00 78.06 72 ALA A C 1
ATOM 569 O O . ALA A 1 72 ? 6.181 7.309 3.415 1.00 78.06 72 ALA A O 1
ATOM 570 N N . ASP A 1 73 ? 7.706 8.971 3.113 1.00 72.44 73 ASP A N 1
ATOM 571 C CA . ASP A 1 73 ? 7.877 9.373 4.513 1.00 72.44 73 ASP A CA 1
ATOM 572 C C . ASP A 1 73 ? 6.741 10.286 5.016 1.00 72.44 73 ASP A C 1
ATOM 574 O O . ASP A 1 73 ? 6.397 10.264 6.195 1.00 72.44 73 ASP A O 1
ATOM 578 N N . SER A 1 74 ? 6.129 11.075 4.122 1.00 77.81 74 SER A N 1
ATOM 579 C CA . SER A 1 74 ? 5.135 12.105 4.475 1.00 77.81 74 SER A CA 1
ATOM 580 C C . SER A 1 74 ? 3.672 11.753 4.168 1.00 77.81 74 SER A C 1
ATOM 582 O O . SER A 1 74 ? 2.765 12.421 4.672 1.00 77.81 74 SER A O 1
ATOM 584 N N . LYS A 1 75 ? 3.386 10.729 3.347 1.00 83.44 75 LYS A N 1
ATOM 585 C CA . LYS A 1 75 ? 1.999 10.435 2.941 1.00 83.44 75 LYS A CA 1
ATOM 586 C C . LYS A 1 75 ? 1.171 9.811 4.063 1.00 83.44 75 LYS A C 1
ATOM 588 O O . LYS A 1 75 ? 1.466 8.721 4.556 1.00 83.44 75 LYS A O 1
ATOM 593 N N . ARG A 1 76 ? 0.025 10.431 4.354 1.00 83.69 76 ARG A N 1
ATOM 594 C CA . ARG A 1 76 ? -1.076 9.759 5.053 1.00 83.69 76 ARG A CA 1
ATOM 595 C C . ARG A 1 76 ? -1.568 8.593 4.191 1.00 83.69 76 ARG A C 1
ATOM 597 O O . ARG A 1 76 ? -1.896 8.779 3.021 1.00 83.69 76 ARG A O 1
ATOM 604 N N . LYS A 1 77 ? -1.626 7.398 4.776 1.00 85.00 77 LYS A N 1
ATOM 605 C CA . LYS A 1 77 ? -2.181 6.192 4.149 1.00 85.00 77 LYS A CA 1
ATOM 606 C C . LYS A 1 77 ? -3.554 5.902 4.748 1.00 85.00 77 LYS A C 1
ATOM 608 O O . LYS A 1 77 ? -3.713 5.972 5.963 1.00 85.00 77 LYS A O 1
ATOM 613 N N . THR A 1 78 ? -4.513 5.555 3.898 1.00 88.44 78 THR A N 1
ATOM 614 C CA . THR A 1 78 ? -5.832 5.064 4.313 1.00 88.44 78 THR A CA 1
ATOM 615 C C . THR A 1 78 ? -5.840 3.546 4.199 1.00 88.44 78 THR A C 1
ATOM 617 O O . THR A 1 78 ? -5.348 3.004 3.211 1.00 88.44 78 THR A O 1
ATOM 620 N N . TYR A 1 79 ? -6.409 2.870 5.193 1.00 89.12 79 TYR A N 1
ATOM 621 C CA . TYR A 1 79 ? -6.532 1.417 5.227 1.00 89.12 79 TYR A CA 1
ATOM 622 C C . TYR A 1 79 ? -7.981 1.023 5.507 1.00 89.12 79 TYR A C 1
ATOM 624 O O . TYR A 1 79 ? -8.709 1.747 6.183 1.00 89.12 79 TYR A O 1
ATOM 632 N N . CYS A 1 80 ? -8.372 -0.150 5.021 1.00 91.69 80 CYS A N 1
ATOM 633 C CA . CYS A 1 80 ? -9.566 -0.859 5.455 1.00 91.69 80 CYS A CA 1
ATOM 634 C C . CYS A 1 80 ? -9.114 -2.231 5.962 1.00 91.69 80 CYS A C 1
ATOM 636 O O . CYS A 1 80 ? -8.239 -2.852 5.356 1.00 91.69 80 CYS A O 1
ATOM 638 N N . CYS A 1 81 ? -9.671 -2.692 7.077 1.00 88.31 81 CYS A N 1
ATOM 639 C CA . CYS A 1 81 ? -9.377 -4.002 7.638 1.00 88.31 81 CYS A CA 1
ATOM 640 C C . CYS A 1 81 ? -10.652 -4.643 8.187 1.00 88.31 81 CYS A C 1
ATOM 642 O O . CYS A 1 81 ? -11.571 -3.959 8.638 1.00 88.31 81 CYS A O 1
ATOM 644 N N . VAL A 1 82 ? -10.693 -5.973 8.156 1.00 92.81 82 VAL A N 1
ATOM 645 C CA . VAL A 1 82 ? -11.695 -6.747 8.887 1.00 92.81 82 VAL A CA 1
ATOM 646 C C . VAL A 1 82 ? -11.164 -6.949 10.299 1.00 92.81 82 VAL A C 1
ATOM 648 O O . VAL A 1 82 ? -10.096 -7.533 10.481 1.00 92.81 82 VAL A O 1
ATOM 651 N N . VAL A 1 83 ? -11.904 -6.460 11.291 1.00 90.69 83 VAL A N 1
ATOM 652 C CA . VAL A 1 83 ? -11.618 -6.690 12.711 1.00 90.69 83 VAL A CA 1
ATOM 653 C C . VAL A 1 83 ? -12.623 -7.683 13.276 1.00 90.69 83 VAL A C 1
ATOM 655 O O . VAL A 1 83 ? -13.823 -7.577 13.028 1.00 90.69 83 VAL A O 1
ATOM 658 N N . TRP A 1 84 ? -12.128 -8.652 14.041 1.00 94.44 84 TRP A N 1
ATOM 659 C CA . TRP A 1 84 ? -12.964 -9.522 14.858 1.00 94.44 84 TRP A CA 1
ATOM 660 C C . TRP A 1 84 ? -12.959 -9.013 16.299 1.00 94.44 84 TRP A C 1
ATOM 662 O O . TRP A 1 84 ? -11.916 -8.618 16.819 1.00 94.44 84 TRP A O 1
ATOM 672 N N . VAL A 1 85 ? -14.127 -9.042 16.934 1.00 92.94 85 VAL A N 1
ATOM 673 C CA . VAL A 1 85 ? -14.317 -8.744 18.355 1.00 92.94 85 VAL A CA 1
ATOM 674 C C . VAL A 1 85 ? -15.077 -9.903 18.991 1.00 92.94 85 VAL A C 1
ATOM 676 O O . VAL A 1 85 ? -15.980 -10.461 18.367 1.00 92.94 85 VAL A O 1
ATOM 679 N N . ALA A 1 86 ? -14.695 -10.278 20.213 1.00 94.94 86 ALA A N 1
ATOM 680 C CA . ALA A 1 86 ? -15.346 -11.363 20.947 1.00 94.94 86 ALA A CA 1
ATOM 681 C C . ALA A 1 86 ? -16.773 -10.987 21.379 1.00 94.94 86 ALA A C 1
ATOM 683 O O . ALA A 1 86 ? -17.685 -11.810 21.318 1.00 94.94 86 ALA A O 1
ATOM 684 N N . ASP A 1 87 ? -16.955 -9.730 21.786 1.00 94.25 87 ASP A N 1
ATOM 685 C CA . ASP A 1 87 ? -18.220 -9.200 22.284 1.00 94.25 87 ASP A CA 1
ATOM 686 C C . ASP A 1 87 ? -19.113 -8.644 21.171 1.00 94.25 87 ASP A C 1
ATOM 688 O O . ASP A 1 87 ? -18.663 -8.230 20.099 1.00 94.25 87 ASP A O 1
ATOM 692 N N . LYS A 1 88 ? -20.417 -8.571 21.451 1.00 94.00 88 LYS A N 1
ATOM 693 C CA . LYS A 1 88 ? -21.398 -8.004 20.523 1.00 94.00 88 LYS A CA 1
ATOM 694 C C . LYS A 1 88 ? -21.140 -6.510 20.300 1.00 94.00 88 LYS A C 1
ATOM 696 O O . LYS A 1 88 ? -21.355 -5.686 21.187 1.00 94.00 88 LYS A O 1
ATOM 701 N N . LEU A 1 89 ? -20.767 -6.152 19.074 1.00 93.88 89 LEU A N 1
ATOM 702 C CA . LEU A 1 89 ? -20.610 -4.762 18.655 1.00 93.88 89 LEU A CA 1
ATOM 703 C C . LEU A 1 89 ? -21.973 -4.041 18.624 1.00 93.88 89 LEU A C 1
ATOM 705 O O . LEU A 1 89 ? -22.913 -4.507 17.974 1.00 93.88 89 LEU A O 1
ATOM 709 N N . THR A 1 90 ? -22.084 -2.901 19.312 1.00 95.69 90 THR A N 1
ATOM 710 C CA . THR A 1 90 ? -23.279 -2.039 19.296 1.00 95.69 90 THR A CA 1
ATOM 711 C C . THR A 1 90 ? -23.045 -0.783 18.449 1.00 95.69 90 THR A C 1
ATOM 713 O O . THR A 1 90 ? -21.923 -0.509 18.012 1.00 95.69 90 THR A O 1
ATOM 716 N N . ARG A 1 91 ? -24.100 0.007 18.200 1.00 95.00 91 ARG A N 1
ATOM 717 C CA . ARG A 1 91 ? -23.981 1.257 17.425 1.00 95.00 91 ARG A CA 1
ATOM 718 C C . ARG A 1 91 ? -23.163 2.310 18.167 1.00 95.00 91 ARG A C 1
ATOM 720 O O . ARG A 1 91 ? -22.443 3.075 17.539 1.00 95.00 91 ARG A O 1
ATOM 727 N N . GLU A 1 92 ? -23.239 2.306 19.490 1.00 95.94 92 GLU A N 1
ATOM 728 C CA . GLU A 1 92 ? -22.557 3.227 20.396 1.00 95.94 92 GLU A CA 1
ATOM 729 C C . GLU A 1 92 ? -21.044 2.972 20.382 1.00 95.94 92 GLU A C 1
ATOM 731 O O . GLU A 1 92 ? -20.263 3.919 20.312 1.00 95.94 92 GLU A O 1
ATOM 736 N N . HIS A 1 93 ? -20.620 1.701 20.334 1.00 94.44 93 HIS A N 1
ATOM 737 C CA . HIS A 1 93 ? -19.211 1.336 20.142 1.00 94.44 93 HIS A CA 1
ATOM 738 C C . HIS A 1 93 ? -18.668 1.865 18.803 1.00 94.44 93 HIS A C 1
ATOM 740 O O . HIS A 1 93 ? -17.599 2.470 18.767 1.00 94.44 93 HIS A O 1
ATOM 746 N N . VAL A 1 94 ? -19.420 1.697 17.708 1.00 93.75 94 VAL A N 1
ATOM 747 C CA . VAL A 1 94 ? -19.025 2.203 16.378 1.00 93.75 94 VAL A CA 1
ATOM 748 C C . VAL A 1 94 ? -19.004 3.734 16.339 1.00 93.75 94 VAL A C 1
ATOM 750 O O . VAL A 1 94 ? -18.074 4.317 15.788 1.00 93.75 94 VAL A O 1
ATOM 753 N N . ALA A 1 95 ? -19.988 4.399 16.948 1.00 95.75 95 ALA A N 1
ATOM 754 C CA . ALA A 1 95 ? -20.034 5.857 17.039 1.00 95.75 95 ALA A CA 1
ATOM 755 C C . ALA A 1 95 ? -18.845 6.424 17.833 1.00 95.75 95 ALA A C 1
ATOM 757 O O . ALA A 1 95 ? -18.246 7.407 17.404 1.00 95.75 95 ALA A O 1
ATOM 758 N N . SER A 1 96 ? -18.466 5.769 18.937 1.00 95.12 96 SER A N 1
ATOM 759 C CA . SER A 1 96 ? -17.276 6.113 19.723 1.00 95.12 96 SER A CA 1
ATOM 760 C C . SER A 1 96 ? -15.995 6.000 18.889 1.00 95.12 96 SER A C 1
ATOM 762 O O . SER A 1 96 ? -15.231 6.959 18.811 1.00 95.12 96 SER A O 1
ATOM 764 N N . LEU A 1 97 ? -15.800 4.879 18.179 1.00 93.75 97 LEU A N 1
ATOM 765 C CA . LEU A 1 97 ? -14.636 4.672 17.307 1.00 93.75 97 LEU A CA 1
ATOM 766 C C . LEU A 1 97 ? -14.561 5.699 16.166 1.00 93.75 97 LEU A C 1
ATOM 768 O O . LEU A 1 97 ? -13.488 6.231 15.894 1.00 93.75 97 LEU A O 1
ATOM 772 N N . ASN A 1 98 ? -15.693 6.025 15.536 1.00 94.94 98 ASN A N 1
ATOM 773 C CA . ASN A 1 98 ? -15.765 7.032 14.471 1.00 94.94 98 ASN A CA 1
ATOM 774 C C . ASN A 1 98 ? -15.493 8.467 14.962 1.00 94.94 98 ASN A C 1
ATOM 776 O O . ASN A 1 98 ? -15.190 9.335 14.147 1.00 94.94 98 ASN A O 1
ATOM 780 N N . GLY A 1 99 ? -15.616 8.729 16.268 1.00 95.25 99 GLY A N 1
ATOM 781 C CA . GLY A 1 99 ? -15.286 10.016 16.884 1.00 95.25 99 GLY A CA 1
ATOM 782 C C . GLY A 1 99 ? -13.793 10.222 17.161 1.00 95.25 99 GLY A C 1
ATOM 783 O O . GLY A 1 99 ? -13.403 11.317 17.561 1.00 95.25 99 GLY A O 1
ATOM 784 N N . ILE A 1 100 ? -12.951 9.199 16.971 1.00 95.88 100 ILE A N 1
ATOM 785 C CA . ILE A 1 100 ? -11.510 9.282 17.229 1.00 95.88 100 ILE A CA 1
ATOM 786 C C . ILE A 1 100 ? -10.804 9.931 16.030 1.00 95.88 100 ILE A C 1
ATOM 788 O O . ILE A 1 100 ? -10.741 9.350 14.946 1.00 95.88 100 ILE A O 1
ATOM 792 N N . SER A 1 101 ? -10.199 11.102 16.243 1.00 95.00 101 SER A N 1
ATOM 793 C CA . SER A 1 101 ? -9.249 11.724 15.311 1.00 95.00 101 SER A CA 1
ATOM 794 C C . SER A 1 101 ? -7.864 11.861 15.948 1.00 95.00 101 SER A C 1
ATOM 796 O O . SER A 1 101 ? -7.727 11.838 17.170 1.00 95.00 101 SER A O 1
ATOM 798 N N . ASP A 1 102 ? -6.832 11.964 15.106 1.00 94.06 102 ASP A N 1
ATOM 799 C CA . ASP A 1 102 ? -5.458 12.339 15.486 1.00 94.06 102 ASP A CA 1
ATOM 800 C C . ASP A 1 102 ? -4.844 11.530 16.651 1.00 94.06 102 ASP A C 1
ATOM 802 O O . ASP A 1 102 ? -4.010 12.019 17.416 1.00 94.06 102 ASP A O 1
ATOM 806 N N . LEU A 1 103 ? -5.238 10.256 16.768 1.00 92.94 103 LEU A N 1
ATOM 807 C CA . LEU A 1 103 ? -4.771 9.340 17.806 1.00 92.94 103 LEU A CA 1
ATOM 808 C C . LEU A 1 103 ? -3.255 9.109 17.705 1.00 92.94 103 LEU A C 1
ATOM 810 O O . LEU A 1 103 ? -2.769 8.427 16.801 1.00 92.94 103 LEU A O 1
ATOM 814 N N . ALA A 1 104 ? -2.509 9.620 18.683 1.00 94.25 104 ALA A N 1
ATOM 815 C CA . ALA A 1 104 ? -1.084 9.351 18.824 1.00 94.25 104 ALA A CA 1
ATOM 816 C C . ALA A 1 104 ? -0.847 7.905 19.304 1.00 94.25 104 ALA A C 1
ATOM 818 O O . ALA A 1 104 ? -1.155 7.557 20.444 1.00 94.25 104 ALA A O 1
ATOM 819 N N . VAL A 1 105 ? -0.272 7.060 18.442 1.00 90.38 105 VAL A N 1
ATOM 820 C CA . VAL A 1 105 ? 0.022 5.650 18.749 1.00 90.38 105 VAL A CA 1
ATOM 821 C C . VAL A 1 105 ? 1.517 5.453 19.008 1.00 90.38 105 VAL A C 1
ATOM 823 O O . VAL A 1 105 ? 2.344 5.627 18.116 1.00 90.38 105 VAL A O 1
ATOM 826 N N . ALA A 1 106 ? 1.870 5.009 20.217 1.00 92.94 106 ALA A N 1
ATOM 827 C CA . ALA A 1 106 ? 3.235 4.625 20.582 1.00 92.94 106 ALA A CA 1
ATOM 828 C C . ALA A 1 106 ? 3.573 3.200 20.088 1.00 92.94 106 ALA A C 1
ATOM 830 O O . ALA A 1 106 ? 3.731 2.263 20.874 1.00 92.94 106 ALA A O 1
ATOM 831 N N . GLN A 1 107 ? 3.643 3.016 18.767 1.00 86.06 107 GLN A N 1
ATOM 832 C CA . GLN A 1 107 ? 3.894 1.710 18.154 1.00 86.06 107 GLN A CA 1
ATOM 833 C C . GLN A 1 107 ? 5.373 1.301 18.272 1.00 86.06 107 GLN A C 1
ATOM 835 O O . GLN A 1 107 ? 6.253 1.921 17.676 1.00 86.06 107 GLN A O 1
ATOM 840 N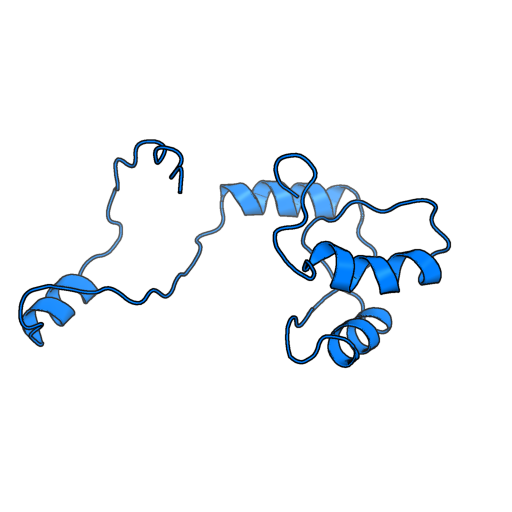 N . LYS A 1 108 ? 5.648 0.202 18.985 1.00 91.69 108 LYS A N 1
ATOM 841 C CA . LYS A 1 108 ? 6.932 -0.515 18.888 1.00 91.69 108 LYS A CA 1
ATOM 842 C C . LYS A 1 108 ? 7.001 -1.279 17.564 1.00 91.69 108 LYS A C 1
ATOM 844 O O . LYS A 1 108 ? 5.964 -1.689 17.045 1.00 91.69 108 LYS A O 1
ATOM 849 N N . THR A 1 109 ? 8.207 -1.525 17.049 1.00 85.75 109 THR A N 1
ATOM 850 C CA . THR A 1 109 ? 8.417 -2.422 15.901 1.00 85.75 109 THR A CA 1
ATOM 851 C C . THR A 1 109 ? 7.712 -3.759 16.158 1.00 85.75 109 THR A C 1
ATOM 853 O O . THR A 1 109 ? 8.023 -4.399 17.167 1.00 85.75 109 THR A O 1
ATOM 856 N N . PRO A 1 110 ? 6.764 -4.187 15.302 1.00 80.62 110 PRO A N 1
ATOM 857 C CA . PRO A 1 110 ? 6.132 -5.490 15.448 1.00 80.62 110 PRO A CA 1
ATOM 858 C C . PRO A 1 110 ? 7.193 -6.590 15.412 1.00 80.62 110 PRO A C 1
ATOM 860 O O . PRO A 1 110 ? 8.055 -6.587 14.533 1.00 80.62 110 PRO A O 1
ATOM 863 N N . GLY A 1 111 ? 7.137 -7.520 16.365 1.00 76.75 111 GLY A N 1
ATOM 864 C CA . GLY A 1 111 ? 7.977 -8.712 16.314 1.00 76.75 111 GLY A CA 1
ATOM 865 C C . GLY A 1 111 ? 7.648 -9.522 15.063 1.00 76.75 111 GLY A C 1
ATOM 866 O O . GLY A 1 111 ? 6.475 -9.654 14.707 1.00 76.75 111 GLY A O 1
ATOM 867 N N . THR A 1 112 ? 8.669 -10.051 14.391 1.00 68.25 112 THR A N 1
ATOM 868 C CA . THR A 1 112 ? 8.484 -10.892 13.207 1.00 68.25 112 THR A CA 1
ATOM 869 C C . THR A 1 112 ? 7.603 -12.084 13.569 1.00 68.25 112 THR A C 1
ATOM 871 O O . THR A 1 112 ? 7.981 -12.916 14.393 1.00 68.25 112 THR A O 1
ATOM 874 N N . THR A 1 113 ? 6.422 -12.180 12.959 1.00 51.44 113 THR A N 1
ATOM 875 C CA . THR A 1 113 ? 5.588 -13.380 13.051 1.00 51.44 113 THR A CA 1
ATOM 876 C C . THR A 1 113 ? 6.264 -14.514 12.297 1.00 51.44 113 THR A C 1
ATOM 878 O O . THR A 1 113 ? 6.071 -14.660 11.091 1.00 51.44 113 THR A O 1
ATOM 881 N N . HIS A 1 114 ? 7.037 -15.317 13.022 1.00 53.50 114 HIS A N 1
ATOM 882 C CA . HIS A 1 114 ? 7.311 -16.689 12.623 1.00 53.50 114 HIS A CA 1
ATOM 883 C C . HIS A 1 114 ? 5.972 -17.442 12.580 1.00 53.50 114 HIS A C 1
ATOM 885 O O . HIS A 1 114 ? 5.205 -17.406 13.546 1.00 53.50 114 HIS A O 1
ATOM 891 N N . ARG A 1 115 ? 5.683 -18.062 11.437 1.00 42.91 115 ARG A N 1
ATOM 892 C CA . ARG A 1 115 ? 4.668 -19.102 11.260 1.00 42.91 115 ARG A CA 1
ATOM 893 C C . ARG A 1 115 ? 5.386 -20.367 10.824 1.00 42.91 115 ARG A C 1
ATOM 895 O O . ARG A 1 115 ? 6.388 -20.196 10.096 1.00 42.91 115 ARG A O 1
#

InterPro domains:
  IPR039894 tRNA pseudouridine synthase Pus10-like [PTHR21568] (39-110)
  IPR048741 Pus10-like, C-terminal [PF21238] (39-110)

Sequence (115 aa):
VLEGERLGESSVEEAIGDIVLPHFQAKSYKFHTAGREDRIQAEVNLKNADRVEIRHFQLTDKKGFTVLQAGADSKRKTYCCVVWVADKLTREHVASLNGISDLAVAQKTPGTTHR

Foldseek 3Di:
DPPPDDPDPDDPCCLLQVQVCVVVVDPDDDDDDAAADDDSQVVSCVSQVPHDHDDGHDDDDVVVVVVSVVCVVPDDDDDDDDDDDPDDDDPVNVVVVVPDDPDDDPDDDDDDDDD

Secondary structure (DSSP, 8-state):
-BTTB--SS--HHHHHHHHHHHHTT-S-------B---HHHHHHHHHTTTT----SB----HHHHHHHHHHHHH-----------SS---HHHHHHHHT--S----PPPPPP---